Protein AF-A0A538HNI8-F1 (afdb_monomer_lite)

Foldseek 3Di:
DVCLVVVLVCVLVVHDPDDWADDPDPSVVRVVVVQVSCVVVVNDDWFEAEAEDDDDPQQQDPQVVVSVVLVVVSVPGGDYFYEYGARALQCVLVRQQQGQWYKYDDNFWIFIDGLSATDAIEGRVCRSVVRVVVVVVCVVVVVDRDDRPNNVDDSVVRVVVRVPHDYD

pLDDT: mean 87.81, std 10.69, range [49.19, 97.75]

Radius of gyration: 17.54 Å; chains: 1; bounding box: 45×37×45 Å

Structure (mmCIF, N/CA/C/O backbone):
data_AF-A0A538HNI8-F1
#
_entry.id   AF-A0A538HNI8-F1
#
loop_
_atom_site.group_PDB
_atom_site.id
_atom_site.type_symbol
_atom_site.label_atom_id
_atom_site.label_alt_id
_atom_site.label_comp_id
_atom_site.label_asym_id
_atom_site.label_entity_id
_atom_site.label_seq_id
_atom_site.pdbx_PDB_ins_code
_atom_site.Cartn_x
_atom_site.Cartn_y
_atom_site.Cartn_z
_atom_site.occupancy
_atom_site.B_iso_or_equiv
_atom_site.auth_seq_id
_atom_site.auth_comp_id
_atom_site.auth_asym_id
_atom_site.auth_atom_id
_atom_site.pdbx_PDB_model_num
ATOM 1 N N . ILE A 1 1 ? -8.472 13.712 7.876 1.00 93.88 1 ILE A N 1
ATOM 2 C CA . ILE A 1 1 ? -7.361 14.343 8.645 1.00 93.88 1 ILE A CA 1
ATOM 3 C C . ILE A 1 1 ? -7.735 14.595 10.108 1.00 93.88 1 ILE A C 1
ATOM 5 O O . ILE A 1 1 ? -7.213 13.880 10.948 1.00 93.88 1 ILE A O 1
ATOM 9 N N . LYS A 1 2 ? -8.640 15.536 10.445 1.00 95.75 2 LYS A N 1
ATOM 10 C CA . LYS A 1 2 ? -8.984 15.846 11.857 1.00 95.75 2 LYS A CA 1
ATOM 11 C C . LYS A 1 2 ? -9.367 14.608 12.681 1.00 95.75 2 LYS A C 1
ATOM 13 O O . LYS A 1 2 ? -8.846 14.433 13.775 1.00 95.75 2 LYS A O 1
ATOM 18 N N . SER A 1 3 ? -10.214 13.738 12.127 1.00 96.69 3 SER A N 1
ATOM 19 C CA . SER A 1 3 ? -10.626 12.491 12.782 1.00 96.69 3 SER A CA 1
ATOM 20 C C . SER A 1 3 ? -9.440 11.564 13.061 1.00 96.69 3 SER A C 1
ATOM 22 O O . SER A 1 3 ? -9.313 11.081 14.176 1.00 96.69 3 SER A O 1
ATOM 24 N N . ALA A 1 4 ? -8.533 11.387 12.093 1.00 96.94 4 ALA A N 1
ATOM 25 C CA . ALA A 1 4 ? -7.334 10.564 12.254 1.00 96.94 4 ALA A CA 1
ATOM 26 C C . ALA A 1 4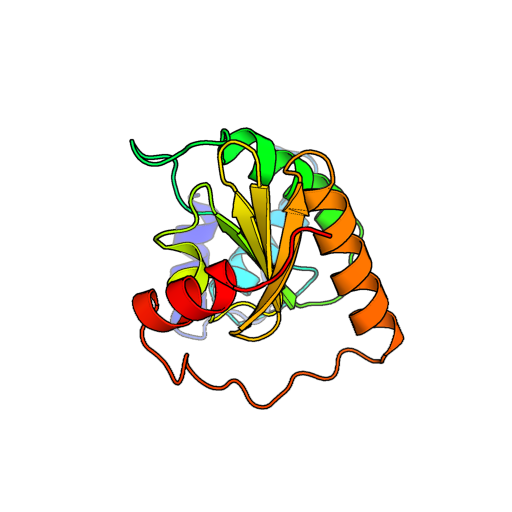 ? -6.397 11.099 13.347 1.00 96.94 4 ALA A C 1
ATOM 28 O O . ALA A 1 4 ? -5.912 10.319 14.153 1.00 96.94 4 ALA A O 1
ATOM 29 N N . VAL A 1 5 ? -6.194 12.420 13.426 1.00 97.38 5 VAL A N 1
ATOM 30 C CA . VAL A 1 5 ? -5.362 13.034 14.477 1.00 97.38 5 VAL A CA 1
ATOM 31 C C . VAL A 1 5 ? -5.996 12.860 15.859 1.00 97.38 5 VAL A C 1
ATOM 33 O O . VAL A 1 5 ? -5.333 12.403 16.784 1.00 97.38 5 VAL A O 1
ATOM 36 N N . GLY A 1 6 ? -7.280 13.207 16.007 1.00 96.56 6 GLY A N 1
ATOM 37 C CA . GLY A 1 6 ? -7.957 13.162 17.305 1.00 96.56 6 GLY A CA 1
ATOM 38 C C . GLY A 1 6 ? -8.155 11.741 17.832 1.00 96.56 6 GLY A C 1
ATOM 39 O O . GLY A 1 6 ? -7.871 11.471 18.994 1.00 96.56 6 GLY A O 1
ATOM 40 N N . MET A 1 7 ? -8.614 10.827 16.974 1.00 97.50 7 MET A N 1
ATOM 41 C CA . MET A 1 7 ? -8.821 9.426 17.349 1.00 97.50 7 MET A CA 1
ATOM 42 C C . MET A 1 7 ? -7.492 8.687 17.469 1.00 97.50 7 MET A C 1
ATOM 44 O O . MET A 1 7 ? -7.312 7.927 18.410 1.00 97.50 7 MET A O 1
ATOM 48 N N . GLY A 1 8 ? -6.548 8.933 16.555 1.00 96.81 8 GLY A N 1
ATOM 49 C CA . GLY A 1 8 ? -5.260 8.249 16.552 1.00 96.81 8 GLY A CA 1
ATOM 50 C C . GLY A 1 8 ? -4.453 8.491 17.823 1.00 96.81 8 GLY A C 1
ATOM 51 O O . GLY A 1 8 ? -3.885 7.546 18.352 1.00 96.81 8 GLY A O 1
ATOM 52 N N . ALA A 1 9 ? -4.475 9.713 18.366 1.00 96.81 9 ALA A N 1
ATOM 53 C CA . ALA A 1 9 ? -3.815 10.017 19.636 1.00 96.81 9 ALA A CA 1
ATOM 54 C C . ALA A 1 9 ? -4.360 9.165 20.799 1.00 96.81 9 ALA A C 1
ATOM 56 O O . ALA A 1 9 ? -3.587 8.548 21.521 1.00 96.81 9 ALA A O 1
ATOM 57 N N . LEU A 1 10 ? -5.688 9.072 20.935 1.00 97.69 10 LEU A N 1
ATOM 58 C CA . LEU A 1 10 ? -6.328 8.262 21.979 1.00 97.69 10 LEU A CA 1
ATOM 59 C C . LEU A 1 10 ? -6.064 6.763 21.787 1.00 97.69 10 LEU A C 1
ATOM 61 O O . LEU A 1 10 ? -5.782 6.054 22.748 1.00 97.69 10 LEU A O 1
ATOM 65 N N . LEU A 1 11 ? -6.131 6.288 20.542 1.00 97.75 11 LEU A N 1
ATOM 66 C CA . LEU A 1 11 ? -5.931 4.878 20.210 1.00 97.75 11 LEU A CA 1
ATOM 67 C C . LEU A 1 11 ? -4.491 4.414 20.475 1.00 97.75 11 LEU A C 1
ATOM 69 O O . LEU A 1 11 ? -4.301 3.288 20.926 1.00 97.75 11 LEU A O 1
ATOM 73 N N . VAL A 1 12 ? -3.487 5.272 20.249 1.00 96.31 12 VAL A N 1
ATOM 74 C CA . VAL A 1 12 ? -2.081 4.989 20.605 1.00 96.31 12 VAL A CA 1
ATOM 75 C C . VAL A 1 12 ? -1.904 4.838 22.118 1.00 96.31 12 VAL A C 1
ATOM 77 O O . VAL A 1 12 ? -1.152 3.969 22.555 1.00 96.31 12 VAL A O 1
ATOM 80 N N . ASP A 1 13 ? -2.646 5.611 22.914 1.00 96.94 13 ASP A N 1
ATOM 81 C CA . ASP A 1 13 ? -2.673 5.492 24.378 1.00 96.94 13 ASP A CA 1
ATOM 82 C C . ASP A 1 13 ? -3.519 4.296 24.870 1.00 96.94 13 ASP A C 1
ATOM 84 O O . ASP A 1 13 ? -3.675 4.086 26.074 1.00 96.94 13 ASP A O 1
ATOM 88 N N . GLY A 1 14 ? -4.077 3.495 23.953 1.00 96.50 14 GLY A N 1
ATOM 89 C CA . GLY A 1 14 ? -4.913 2.337 24.268 1.00 96.50 14 GLY A CA 1
ATOM 90 C C . GLY A 1 14 ? -6.344 2.690 24.686 1.00 96.50 14 GLY A C 1
ATOM 91 O O . GLY A 1 14 ? -7.007 1.881 25.333 1.00 96.50 14 GLY A O 1
ATOM 92 N N . ILE A 1 15 ? -6.832 3.886 24.343 1.00 97.75 15 ILE A N 1
ATOM 93 C CA . ILE A 1 15 ? -8.168 4.372 24.705 1.00 97.75 15 ILE A CA 1
ATOM 94 C C . ILE A 1 15 ? -9.119 4.243 23.509 1.00 97.75 15 ILE A C 1
ATOM 96 O O . ILE A 1 15 ? -8.999 4.966 22.519 1.00 97.75 15 ILE A O 1
ATOM 100 N N . GLY A 1 16 ? -10.128 3.378 23.648 1.00 96.06 16 GLY A N 1
ATOM 101 C CA . GLY A 1 16 ? -11.255 3.259 22.720 1.00 96.06 16 GLY A CA 1
ATOM 102 C C . GLY A 1 16 ? -11.564 1.817 22.318 1.00 96.06 16 GLY A C 1
ATOM 103 O O . GLY A 1 16 ? -10.770 1.169 21.647 1.00 96.06 16 GLY A O 1
ATOM 104 N N . ASP A 1 17 ? -12.759 1.340 22.668 1.00 96.38 17 ASP A N 1
ATOM 105 C CA . ASP A 1 17 ? -13.228 -0.017 22.333 1.00 96.38 17 ASP A CA 1
ATOM 106 C C . ASP A 1 17 ? -14.030 -0.070 21.022 1.00 96.38 17 ASP A C 1
ATOM 108 O O . ASP A 1 17 ? -14.197 -1.118 20.397 1.00 96.38 17 ASP A O 1
ATOM 112 N N . THR A 1 18 ? -14.564 1.078 20.607 1.00 96.25 18 THR A N 1
ATOM 113 C CA . THR A 1 18 ? -15.316 1.259 19.367 1.00 96.25 18 THR A CA 1
ATOM 114 C C . THR A 1 18 ? -15.126 2.682 18.861 1.00 96.25 18 THR A C 1
ATOM 116 O O . THR A 1 18 ? -14.896 3.607 19.642 1.00 96.25 18 THR A O 1
ATOM 119 N N . MET A 1 19 ? -15.226 2.876 17.549 1.00 95.44 19 MET A N 1
ATOM 120 C CA . MET A 1 19 ? -15.087 4.190 16.936 1.00 95.44 19 MET A CA 1
ATOM 121 C C . MET A 1 19 ? -16.086 4.378 15.803 1.00 95.44 19 MET A C 1
ATOM 123 O O . MET A 1 19 ? -16.498 3.432 15.134 1.00 95.44 19 MET A O 1
ATOM 127 N N . ARG A 1 20 ? -16.422 5.639 15.555 1.00 96.81 20 ARG A N 1
ATOM 128 C CA . ARG A 1 20 ? -17.132 6.082 14.362 1.00 96.81 20 ARG A CA 1
ATOM 129 C C . ARG A 1 20 ? -16.448 7.338 13.851 1.00 96.81 20 ARG A C 1
ATOM 131 O O . ARG A 1 20 ? -16.254 8.281 14.613 1.00 96.81 20 ARG A O 1
ATOM 138 N N . VAL A 1 21 ? -16.110 7.357 12.568 1.00 97.56 21 VAL A N 1
ATOM 139 C CA . VAL A 1 21 ? -15.633 8.566 11.895 1.00 97.56 21 VAL A CA 1
ATOM 140 C C . VAL A 1 21 ? -16.846 9.339 11.400 1.00 97.56 21 VAL A C 1
ATOM 142 O O . VAL A 1 21 ? -17.727 8.737 10.813 1.00 97.56 21 VAL A O 1
ATOM 145 N N . SER A 1 22 ? -16.889 10.650 11.623 1.00 96.62 22 SER A N 1
ATOM 146 C CA . SER A 1 22 ? -17.960 11.505 11.098 1.00 96.62 22 SER A CA 1
ATOM 147 C C . SER A 1 22 ? -17.451 12.293 9.897 1.00 96.62 22 SER A C 1
ATOM 149 O O . SER A 1 22 ? -16.540 13.115 10.054 1.00 96.62 22 SER A O 1
ATOM 151 N N . LEU A 1 23 ? -18.028 12.059 8.718 1.00 96.50 23 LEU A N 1
ATOM 152 C CA . LEU A 1 23 ? -17.679 12.753 7.474 1.00 96.50 23 LEU A CA 1
ATOM 153 C C . LEU A 1 23 ? -18.924 13.360 6.826 1.00 96.50 23 LEU A C 1
ATOM 155 O O . LEU A 1 23 ? -20.012 12.800 6.885 1.00 96.50 23 LEU A O 1
ATOM 159 N N . THR A 1 24 ? -18.758 14.485 6.132 1.00 96.25 24 THR A N 1
ATOM 160 C CA . THR A 1 24 ? -19.789 15.010 5.221 1.00 96.25 24 THR A CA 1
ATOM 161 C C . THR A 1 24 ? -19.647 14.326 3.858 1.00 96.25 24 THR A C 1
ATOM 163 O O . THR A 1 24 ? -19.276 14.959 2.872 1.00 96.25 24 THR A O 1
ATOM 166 N N . ALA A 1 25 ? -19.847 13.009 3.832 1.00 95.00 25 ALA A N 1
ATOM 167 C CA . ALA A 1 25 ? -19.699 12.142 2.664 1.00 95.00 25 ALA A CA 1
ATOM 168 C C . ALA A 1 25 ? -20.647 10.935 2.783 1.00 95.00 25 ALA A C 1
ATOM 170 O O . ALA A 1 25 ? -21.416 10.838 3.740 1.00 95.00 25 ALA A O 1
ATOM 171 N N . ASP A 1 26 ? -20.594 10.020 1.815 1.00 96.69 26 ASP A N 1
ATOM 172 C CA . ASP A 1 26 ? -21.306 8.747 1.917 1.00 96.69 26 ASP A CA 1
ATOM 173 C C . ASP A 1 26 ? -20.875 7.984 3.195 1.00 96.69 26 ASP A C 1
ATOM 175 O O . ASP A 1 26 ? -19.676 7.927 3.487 1.00 96.69 26 ASP A O 1
ATOM 179 N N . PRO A 1 27 ? -21.802 7.384 3.968 1.00 95.62 27 PRO A N 1
ATOM 180 C CA . PRO A 1 27 ? -21.465 6.635 5.182 1.00 95.62 27 PRO A CA 1
ATOM 181 C C . PRO A 1 27 ? -20.458 5.494 4.969 1.00 95.62 27 PRO A C 1
ATOM 183 O O . PRO A 1 27 ? -19.740 5.121 5.896 1.00 95.62 27 PRO A O 1
ATOM 186 N N . VAL A 1 28 ? -20.361 4.939 3.758 1.00 94.75 28 VAL A N 1
ATOM 187 C CA . VAL A 1 28 ? -19.347 3.936 3.409 1.00 94.75 28 VAL A CA 1
ATOM 188 C C . VAL A 1 28 ? -17.932 4.512 3.541 1.00 94.75 28 VAL A C 1
ATOM 190 O O . VAL A 1 28 ? -17.023 3.806 3.984 1.00 94.75 28 VAL A O 1
ATOM 193 N N . GLU A 1 29 ? -17.737 5.800 3.249 1.00 94.75 29 GLU A N 1
ATOM 194 C CA . GLU A 1 29 ? -16.449 6.485 3.414 1.00 94.75 29 GLU A CA 1
ATOM 195 C C . GLU A 1 29 ? -16.070 6.666 4.893 1.00 94.75 29 GLU A C 1
ATOM 197 O O . GLU A 1 29 ? -14.883 6.636 5.234 1.00 94.75 29 GLU A O 1
ATOM 202 N N . GLU A 1 30 ? -17.053 6.778 5.800 1.00 96.75 30 GLU A N 1
ATOM 203 C CA . GLU A 1 30 ? -16.806 6.759 7.253 1.00 96.75 30 GLU A CA 1
ATOM 204 C C . GLU A 1 30 ? -16.183 5.421 7.673 1.00 96.75 30 GLU A C 1
ATOM 206 O O . GLU A 1 30 ? -15.194 5.393 8.412 1.00 96.75 30 GLU A O 1
ATOM 211 N N . VAL A 1 31 ? -16.727 4.312 7.159 1.00 94.31 31 VAL A N 1
ATOM 212 C CA . VAL A 1 31 ? -16.242 2.955 7.448 1.00 94.31 31 VAL A CA 1
ATOM 213 C C . VAL A 1 31 ? -14.840 2.750 6.883 1.00 94.31 31 VAL A C 1
ATOM 215 O O . VAL A 1 31 ? -13.964 2.281 7.610 1.00 94.31 31 VAL A O 1
ATOM 218 N N . LYS A 1 32 ? -14.601 3.134 5.622 1.00 91.75 32 LYS A N 1
ATOM 219 C CA . LYS A 1 32 ? -13.267 3.064 5.003 1.00 91.75 32 LYS A CA 1
ATOM 220 C C . LYS A 1 32 ? -12.242 3.841 5.827 1.00 91.75 32 LYS A C 1
ATOM 222 O O . LYS A 1 32 ? -11.234 3.279 6.240 1.00 91.75 32 LYS A O 1
ATOM 227 N N . THR A 1 33 ? -12.551 5.093 6.166 1.00 95.06 33 THR A N 1
ATOM 228 C CA . THR A 1 33 ? -11.650 5.949 6.952 1.00 95.06 33 THR A CA 1
ATOM 229 C C . THR A 1 33 ? -11.364 5.372 8.341 1.00 95.06 33 THR A C 1
ATOM 231 O O . THR A 1 33 ? -10.234 5.466 8.815 1.00 95.06 33 THR A O 1
ATOM 234 N N . ALA A 1 34 ? -12.355 4.765 9.003 1.00 95.75 34 ALA A N 1
ATOM 235 C CA . ALA A 1 34 ? -12.154 4.125 10.304 1.00 95.75 34 ALA A CA 1
ATOM 236 C C . ALA A 1 34 ? -11.148 2.966 10.218 1.00 95.75 34 ALA A C 1
ATOM 238 O O . ALA A 1 34 ? -10.234 2.883 11.038 1.00 95.75 34 ALA A O 1
ATOM 239 N N . PHE A 1 35 ? -11.283 2.105 9.204 1.00 93.62 35 PHE A N 1
ATOM 240 C CA . PHE A 1 35 ? -10.342 1.008 8.979 1.00 93.62 35 PHE A CA 1
ATOM 241 C C . PHE A 1 35 ? -8.944 1.507 8.612 1.00 93.62 35 PHE A C 1
ATOM 243 O O . PHE A 1 35 ? -7.980 0.955 9.128 1.00 93.62 3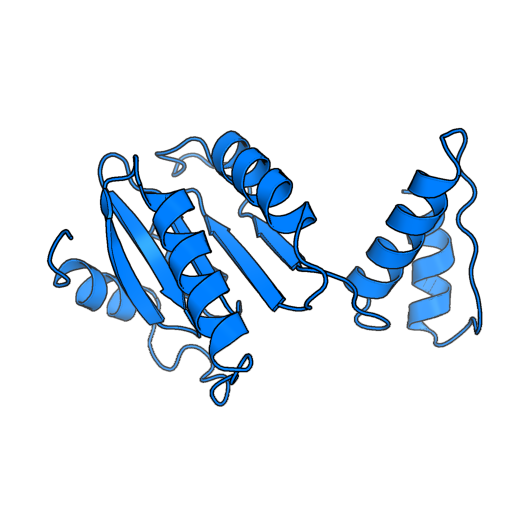5 PHE A O 1
ATOM 250 N N . GLU A 1 36 ? -8.818 2.566 7.811 1.00 92.75 36 GLU A N 1
ATOM 251 C CA . GLU A 1 36 ? -7.508 3.137 7.470 1.00 92.75 36 GLU A CA 1
ATOM 252 C C . GLU A 1 36 ? -6.785 3.728 8.692 1.00 92.75 36 GLU A C 1
ATOM 254 O O . GLU A 1 36 ? -5.580 3.537 8.843 1.00 92.75 36 GLU A O 1
ATOM 259 N N . ILE A 1 37 ? -7.504 4.359 9.631 1.00 95.44 37 ILE A N 1
ATOM 260 C CA . ILE A 1 37 ? -6.913 4.815 10.906 1.00 95.44 37 ILE A CA 1
ATOM 261 C C . ILE A 1 37 ? -6.403 3.622 11.722 1.00 95.44 37 ILE A C 1
ATOM 263 O O . ILE A 1 37 ? -5.270 3.637 12.198 1.00 95.44 37 ILE A O 1
ATOM 267 N N . LEU A 1 38 ? -7.224 2.581 11.884 1.00 94.69 38 LEU A N 1
ATOM 268 C CA . LEU A 1 38 ? -6.849 1.403 12.670 1.00 94.69 38 LEU A CA 1
ATOM 269 C C . LEU A 1 38 ? -5.691 0.622 12.032 1.00 94.69 38 LEU A C 1
ATOM 271 O O . LEU A 1 38 ? -4.821 0.135 12.753 1.00 94.69 38 LEU A O 1
ATOM 275 N N . LYS A 1 39 ? -5.672 0.534 10.699 1.00 90.81 39 LYS A N 1
ATOM 276 C CA . LYS A 1 39 ? -4.617 -0.094 9.896 1.00 90.81 39 LYS A CA 1
ATOM 277 C C . LYS A 1 39 ? -3.295 0.653 10.040 1.00 90.81 39 LYS A C 1
ATOM 279 O O . LYS A 1 39 ? -2.280 0.024 10.313 1.00 90.81 39 LYS A O 1
ATOM 284 N N . ALA A 1 40 ? -3.313 1.984 9.954 1.00 89.75 40 ALA A N 1
ATOM 285 C CA . ALA A 1 40 ? -2.119 2.813 10.137 1.00 89.75 40 ALA A CA 1
ATOM 286 C C . ALA A 1 40 ? -1.488 2.676 11.537 1.00 89.75 40 ALA A C 1
ATOM 288 O O . ALA A 1 40 ? -0.290 2.895 11.695 1.00 89.75 40 ALA A O 1
ATOM 289 N N . LEU A 1 41 ? -2.285 2.309 12.546 1.00 92.19 41 LEU A N 1
ATOM 290 C CA . LEU A 1 41 ? -1.833 2.070 13.920 1.00 92.19 41 LEU A CA 1
ATOM 291 C C . LEU A 1 41 ? -1.509 0.595 14.216 1.00 92.19 41 LEU A C 1
ATOM 293 O O . LEU A 1 41 ? -1.119 0.278 15.336 1.00 92.19 41 LEU A O 1
ATOM 297 N N . GLY A 1 42 ? -1.704 -0.314 13.254 1.00 89.38 42 GLY A N 1
ATOM 298 C CA . GLY A 1 42 ? -1.520 -1.755 13.460 1.00 89.38 42 GLY A CA 1
ATOM 299 C C . GLY A 1 42 ? -2.530 -2.388 14.428 1.00 89.38 42 GLY A C 1
ATOM 300 O O . GLY A 1 42 ? -2.259 -3.441 14.996 1.00 89.38 42 GLY A O 1
ATOM 301 N N . LEU A 1 43 ? -3.687 -1.751 14.652 1.00 92.31 43 LEU A N 1
ATOM 302 C CA . LEU A 1 43 ? -4.710 -2.226 15.596 1.00 92.31 43 LEU A CA 1
ATOM 303 C C . LEU A 1 43 ? -5.715 -3.180 14.944 1.00 92.31 43 LEU A C 1
ATOM 305 O O . LEU A 1 43 ? -6.224 -4.096 15.592 1.00 92.31 43 LEU A O 1
ATOM 309 N N . ARG A 1 44 ? -6.046 -2.951 13.668 1.00 90.75 44 ARG A N 1
ATOM 310 C CA . ARG A 1 44 ? -6.936 -3.809 12.873 1.00 90.75 44 ARG A CA 1
ATOM 311 C C . ARG A 1 44 ? -6.526 -3.783 11.413 1.00 90.75 44 ARG A C 1
ATOM 313 O O . ARG A 1 44 ? -6.175 -2.740 10.879 1.00 90.75 44 ARG A O 1
ATOM 320 N N . GLU A 1 45 ? -6.688 -4.920 10.755 1.00 83.75 45 GLU A N 1
ATOM 321 C CA . GLU A 1 45 ? -6.318 -5.108 9.358 1.00 83.75 45 GLU A CA 1
ATOM 322 C C . GLU A 1 45 ? -7.543 -5.520 8.534 1.00 83.75 45 GLU A C 1
ATOM 324 O O . GLU A 1 45 ? -8.360 -6.341 8.963 1.00 83.75 45 GLU A O 1
ATOM 329 N N . ARG A 1 46 ? -7.683 -4.931 7.344 1.00 86.88 46 ARG A N 1
ATOM 330 C CA . ARG A 1 46 ? -8.650 -5.337 6.320 1.00 86.88 46 ARG A CA 1
ATOM 331 C C . ARG A 1 46 ? -8.095 -4.991 4.944 1.00 86.88 46 ARG A C 1
ATOM 333 O O . ARG A 1 46 ? -7.758 -3.831 4.702 1.00 86.88 46 ARG A O 1
ATOM 340 N N . GLY A 1 47 ? -8.049 -5.984 4.060 1.00 90.94 47 GLY A N 1
ATOM 341 C CA . GLY A 1 47 ? -7.485 -5.833 2.725 1.00 90.94 47 GLY A CA 1
ATOM 342 C C . GLY A 1 47 ? -5.987 -5.487 2.720 1.00 90.94 47 GLY A C 1
ATOM 343 O O . GLY A 1 47 ? -5.360 -5.361 3.786 1.00 90.94 47 GLY A O 1
ATOM 344 N N . PRO A 1 48 ? -5.413 -5.309 1.522 1.00 92.94 48 PRO A N 1
ATOM 345 C CA . PRO A 1 48 ? -3.999 -5.021 1.357 1.00 92.94 48 PRO A CA 1
ATOM 346 C C . PRO A 1 48 ? -3.604 -3.648 1.902 1.00 92.94 48 PRO A C 1
ATOM 348 O O . PRO A 1 48 ? -4.433 -2.744 2.050 1.00 92.94 48 PRO A O 1
ATOM 351 N N . VAL A 1 49 ? -2.317 -3.484 2.183 1.00 90.56 49 VAL A N 1
ATOM 352 C CA . VAL A 1 49 ? -1.676 -2.196 2.464 1.00 90.56 49 VAL A CA 1
ATOM 353 C C . VAL A 1 49 ? -0.751 -1.889 1.300 1.00 90.56 49 VAL A C 1
ATOM 355 O O . VAL A 1 49 ? 0.176 -2.652 1.041 1.00 90.56 49 VAL A O 1
ATOM 358 N N . MET A 1 50 ? -0.990 -0.781 0.604 1.00 91.81 50 MET A N 1
ATOM 359 C CA . MET A 1 50 ? -0.067 -0.308 -0.421 1.00 91.81 50 MET A CA 1
ATOM 360 C C . MET A 1 50 ? 0.920 0.690 0.186 1.00 91.81 50 MET A C 1
ATOM 362 O O . MET A 1 50 ? 0.525 1.633 0.870 1.00 91.81 50 MET A O 1
ATOM 366 N N . ILE A 1 51 ? 2.202 0.496 -0.098 1.00 90.06 51 ILE A N 1
ATOM 367 C CA . ILE A 1 51 ? 3.293 1.399 0.263 1.00 90.06 51 ILE A CA 1
ATOM 368 C C . ILE A 1 51 ? 3.882 1.911 -1.046 1.00 90.06 51 ILE A C 1
ATOM 370 O O . ILE A 1 51 ? 4.470 1.146 -1.802 1.00 90.06 51 ILE A O 1
ATOM 374 N N . ALA A 1 52 ? 3.722 3.194 -1.347 1.00 90.81 52 ALA A N 1
ATOM 375 C CA . ALA A 1 52 ? 4.269 3.782 -2.566 1.00 90.81 52 ALA A CA 1
ATOM 376 C C . ALA A 1 52 ? 5.391 4.768 -2.235 1.00 90.81 52 ALA A C 1
ATOM 378 O O . ALA A 1 52 ? 5.267 5.552 -1.289 1.00 90.81 52 ALA A O 1
ATOM 379 N N . CYS A 1 53 ? 6.473 4.771 -3.020 1.00 88.94 53 CYS A N 1
ATOM 380 C CA . CYS A 1 53 ? 7.474 5.825 -2.872 1.00 88.94 53 CYS A CA 1
ATOM 381 C C . CYS A 1 53 ? 6.913 7.160 -3.388 1.00 88.94 53 CYS A C 1
ATOM 383 O O . CYS A 1 53 ? 6.173 7.183 -4.378 1.00 88.94 53 CYS A O 1
ATOM 385 N N . PRO A 1 54 ? 7.306 8.299 -2.796 1.00 87.19 54 PRO A N 1
ATOM 386 C CA . PRO A 1 54 ? 7.013 9.589 -3.401 1.00 87.19 54 PRO A CA 1
ATOM 387 C C . PRO A 1 54 ? 7.699 9.701 -4.771 1.00 87.19 54 PRO A C 1
ATOM 389 O O . PRO A 1 54 ? 8.780 9.147 -4.995 1.00 87.19 54 PRO A O 1
ATOM 392 N N . SER A 1 55 ? 7.107 10.469 -5.688 1.00 85.75 55 SER A N 1
ATOM 393 C CA . SER A 1 55 ? 7.790 10.826 -6.935 1.00 85.75 55 SER A CA 1
ATOM 394 C C . SER A 1 55 ? 9.055 11.634 -6.626 1.00 85.75 55 SER A C 1
ATOM 396 O O . SER A 1 55 ? 9.038 12.524 -5.772 1.00 85.75 55 SER A O 1
ATOM 398 N N . CYS A 1 56 ? 10.145 11.376 -7.344 1.00 87.56 56 CYS A N 1
ATOM 399 C CA . CYS A 1 56 ? 11.392 12.134 -7.229 1.00 87.56 56 CYS A CA 1
ATOM 400 C C . CYS A 1 56 ? 12.098 12.216 -8.590 1.00 87.56 56 CYS A C 1
ATOM 402 O O . CYS A 1 56 ? 11.650 11.613 -9.559 1.00 87.56 56 CYS A O 1
ATOM 404 N N . GLY A 1 57 ? 13.247 12.895 -8.679 1.00 85.38 57 GLY A N 1
ATOM 405 C CA . GLY A 1 57 ? 14.017 12.993 -9.933 1.00 85.38 57 GLY A CA 1
ATOM 406 C C . GLY A 1 57 ? 14.578 11.666 -10.471 1.00 85.38 57 GLY A C 1
ATOM 407 O O . GLY A 1 57 ? 15.214 11.660 -11.520 1.00 85.38 57 GLY A O 1
ATOM 408 N N . ARG A 1 58 ? 14.383 10.552 -9.751 1.00 85.12 58 ARG A N 1
ATOM 409 C CA . ARG A 1 58 ? 14.733 9.190 -10.188 1.00 85.12 58 ARG A CA 1
ATOM 410 C C . ARG A 1 58 ? 13.530 8.406 -10.707 1.00 85.12 58 ARG A C 1
ATOM 412 O O . ARG A 1 58 ? 13.713 7.254 -11.090 1.00 85.12 58 ARG A O 1
ATOM 419 N N . ASP A 1 59 ? 12.334 8.985 -10.669 1.00 85.25 59 ASP A N 1
ATOM 420 C CA . ASP A 1 59 ? 11.140 8.353 -11.212 1.00 85.25 59 ASP A CA 1
ATOM 421 C C . ASP A 1 59 ? 11.282 8.224 -12.731 1.00 85.25 59 ASP A C 1
ATOM 423 O O . ASP A 1 59 ? 11.359 9.219 -13.452 1.00 85.25 59 ASP A O 1
ATOM 427 N N . ASN A 1 60 ? 11.371 6.981 -13.200 1.00 76.75 60 ASN A N 1
ATOM 428 C CA . ASN A 1 60 ? 11.545 6.676 -14.617 1.00 76.75 60 ASN A CA 1
ATOM 429 C C . ASN A 1 60 ? 10.250 6.203 -15.282 1.00 76.75 60 ASN A C 1
ATOM 431 O O . ASN A 1 60 ? 10.259 5.983 -16.492 1.00 76.75 60 ASN A O 1
ATOM 435 N N . VAL A 1 61 ? 9.179 6.003 -14.508 1.00 83.88 61 VAL A N 1
ATOM 436 C CA . VAL A 1 61 ? 7.970 5.291 -14.957 1.00 83.88 61 VAL A CA 1
ATOM 437 C C . VAL A 1 61 ? 6.666 6.013 -14.632 1.00 83.88 61 VAL A C 1
ATOM 439 O O . VAL A 1 61 ? 5.611 5.569 -15.070 1.00 83.88 61 VAL A O 1
ATOM 442 N N . GLY A 1 62 ? 6.717 7.111 -13.876 1.00 88.62 62 GLY A N 1
ATOM 443 C CA . GLY A 1 62 ? 5.521 7.790 -13.392 1.00 88.62 62 GLY A CA 1
ATOM 444 C C . GLY A 1 62 ? 4.875 6.993 -12.265 1.00 88.62 62 GLY A C 1
ATOM 445 O O . GLY A 1 62 ? 3.799 6.418 -12.433 1.00 88.62 62 GLY A O 1
ATOM 446 N N . VAL A 1 63 ? 5.525 6.966 -11.097 1.00 90.81 63 VAL A N 1
ATOM 447 C CA . VAL A 1 63 ? 5.092 6.153 -9.945 1.00 90.81 63 VAL A CA 1
ATOM 448 C C . VAL A 1 63 ? 3.660 6.448 -9.510 1.00 90.81 63 VAL A C 1
ATOM 450 O O . VAL A 1 63 ? 2.971 5.542 -9.062 1.00 90.81 63 VAL A O 1
ATOM 453 N N . GLN A 1 64 ? 3.187 7.684 -9.690 1.00 92.19 64 GLN A N 1
ATOM 454 C CA . GLN A 1 64 ? 1.813 8.056 -9.361 1.00 92.19 64 GLN A CA 1
ATOM 455 C C . GLN A 1 64 ? 0.798 7.200 -10.135 1.00 92.19 64 GLN A C 1
ATOM 457 O O . GLN A 1 64 ? -0.067 6.578 -9.530 1.00 92.19 64 GLN A O 1
ATOM 462 N N . GLN A 1 65 ? 0.939 7.117 -11.459 1.00 91.94 65 GLN A N 1
ATOM 463 C CA . GLN A 1 65 ? 0.023 6.350 -12.314 1.00 91.94 65 GLN A CA 1
ATOM 464 C C . GLN A 1 65 ? 0.146 4.848 -12.045 1.00 91.94 65 GLN A C 1
ATOM 466 O O . GLN A 1 65 ? -0.837 4.111 -12.099 1.00 91.94 65 GLN A O 1
ATOM 471 N N . LEU A 1 66 ? 1.362 4.386 -11.745 1.00 92.25 66 LEU A N 1
ATOM 472 C CA . LEU A 1 66 ? 1.606 3.003 -11.358 1.00 92.25 66 LEU A CA 1
ATOM 473 C C . LEU A 1 66 ? 0.885 2.659 -10.045 1.00 92.25 66 LEU A C 1
ATOM 475 O O . LEU A 1 66 ? 0.216 1.631 -9.973 1.00 92.25 66 LEU A O 1
ATOM 479 N N . ALA A 1 67 ? 0.990 3.528 -9.038 1.00 94.06 67 ALA A N 1
ATOM 480 C CA . ALA A 1 67 ? 0.344 3.363 -7.742 1.00 94.06 67 ALA A CA 1
ATOM 481 C C . ALA A 1 67 ? -1.183 3.386 -7.862 1.00 94.06 67 ALA A C 1
ATOM 483 O O . ALA A 1 67 ? -1.825 2.482 -7.343 1.00 94.06 67 ALA A O 1
ATOM 484 N N . GLU A 1 68 ? -1.754 4.332 -8.615 1.00 94.88 68 GLU A N 1
ATOM 485 C CA . GLU A 1 68 ? -3.203 4.412 -8.862 1.00 94.88 68 GLU A CA 1
ATOM 486 C C . GLU A 1 68 ? -3.745 3.102 -9.465 1.00 94.88 68 GLU A C 1
ATOM 488 O O . GLU A 1 68 ? -4.712 2.533 -8.962 1.00 94.88 68 GLU A O 1
ATOM 493 N N . ARG A 1 69 ? -3.073 2.560 -10.493 1.00 95.25 69 ARG A N 1
ATOM 494 C CA . ARG A 1 69 ? -3.470 1.294 -11.142 1.00 95.25 69 ARG A CA 1
ATOM 495 C C . ARG A 1 69 ? -3.367 0.085 -10.213 1.00 95.25 69 ARG A C 1
ATOM 497 O O . ARG A 1 69 ? -4.182 -0.833 -10.302 1.00 95.25 69 ARG A O 1
ATOM 504 N N . VAL A 1 70 ? -2.340 0.045 -9.365 1.00 96.38 70 VAL A N 1
ATOM 505 C CA . VAL A 1 70 ? -2.165 -1.039 -8.390 1.00 96.38 70 VAL A CA 1
ATOM 506 C C . VAL A 1 70 ? -3.219 -0.933 -7.289 1.00 96.38 70 VAL A C 1
ATOM 508 O O . VAL A 1 70 ? -3.849 -1.938 -6.971 1.00 96.38 70 VAL A O 1
ATOM 511 N N . GLU A 1 71 ? -3.472 0.263 -6.760 1.00 95.00 71 GLU A N 1
ATOM 512 C CA . GLU A 1 71 ? -4.482 0.523 -5.730 1.00 95.00 71 GLU A CA 1
ATOM 513 C C . GLU A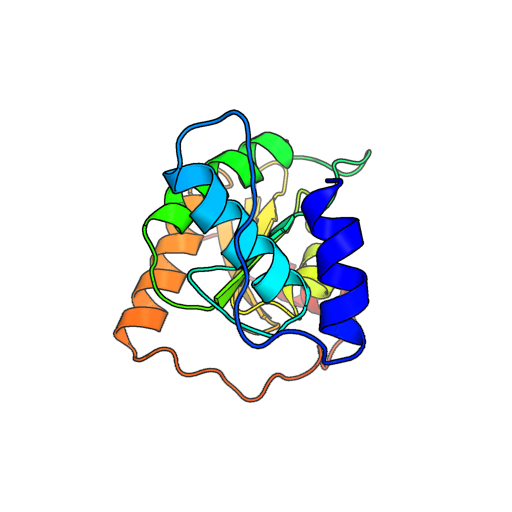 1 71 ? -5.885 0.099 -6.181 1.00 95.00 71 GLU A C 1
ATOM 515 O O . GLU A 1 71 ? -6.577 -0.622 -5.457 1.00 95.00 71 GLU A O 1
ATOM 520 N N . GLU A 1 72 ? -6.272 0.456 -7.410 1.00 95.69 72 GLU A N 1
ATOM 521 C CA . GLU A 1 72 ? -7.562 0.079 -8.000 1.00 95.69 72 GLU A CA 1
ATOM 522 C C . GLU A 1 72 ? -7.769 -1.439 -8.009 1.00 95.69 72 GLU A C 1
ATOM 524 O O . GLU A 1 72 ? -8.844 -1.945 -7.680 1.00 95.69 72 GLU A O 1
ATOM 529 N N . ARG A 1 73 ? -6.719 -2.185 -8.356 1.00 96.12 73 ARG A N 1
ATOM 530 C CA . ARG A 1 73 ? -6.782 -3.642 -8.471 1.00 96.12 73 ARG A CA 1
ATOM 531 C C . ARG A 1 73 ? -6.673 -4.320 -7.096 1.00 96.12 73 ARG A C 1
ATOM 533 O O . ARG A 1 73 ? -7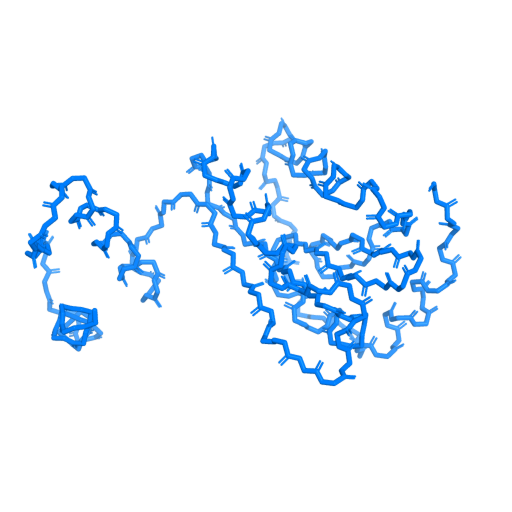.336 -5.331 -6.872 1.00 96.12 73 ARG A O 1
ATOM 540 N N . LEU A 1 74 ? -5.936 -3.734 -6.143 1.00 96.00 74 LEU A N 1
ATOM 541 C CA . LEU A 1 74 ? -5.869 -4.195 -4.746 1.00 96.00 74 LEU A CA 1
ATOM 542 C C . LEU A 1 74 ? -7.207 -4.072 -4.004 1.00 96.00 74 LEU A C 1
ATOM 544 O O . LEU A 1 74 ? -7.466 -4.862 -3.095 1.00 96.00 74 LEU A O 1
ATOM 548 N N . ALA A 1 75 ? -8.084 -3.146 -4.403 1.00 91.69 75 ALA A N 1
ATOM 549 C CA . ALA A 1 75 ? -9.404 -2.977 -3.789 1.00 91.69 75 ALA A CA 1
ATOM 550 C C . ALA A 1 75 ? -10.285 -4.245 -3.852 1.00 91.69 75 ALA A C 1
ATOM 552 O O . ALA A 1 75 ? -11.204 -4.398 -3.043 1.00 91.69 75 ALA A O 1
ATOM 553 N N . GLY A 1 76 ? -10.002 -5.168 -4.781 1.00 93.44 76 GLY A N 1
ATOM 554 C CA . GLY A 1 76 ? -10.696 -6.452 -4.908 1.00 93.44 76 GLY A CA 1
ATOM 555 C C . GLY A 1 76 ? -10.307 -7.511 -3.868 1.00 93.44 76 GLY A C 1
ATOM 556 O O . GLY A 1 76 ? -10.974 -8.542 -3.781 1.00 93.44 76 GLY A O 1
ATOM 557 N N . TYR A 1 77 ? -9.262 -7.280 -3.068 1.00 93.69 77 TYR A N 1
ATOM 558 C CA . TYR A 1 77 ? -8.701 -8.288 -2.170 1.00 93.69 77 TYR A CA 1
ATOM 559 C C . TYR A 1 77 ? -9.179 -8.087 -0.723 1.00 93.69 77 TYR A C 1
ATOM 561 O O . TYR A 1 77 ? -8.956 -7.030 -0.129 1.00 93.69 77 TYR A O 1
ATOM 569 N N . PRO A 1 78 ? -9.818 -9.091 -0.096 1.00 90.38 78 PRO A N 1
ATOM 570 C CA . PRO A 1 78 ? -10.143 -9.036 1.330 1.00 90.38 78 PRO A CA 1
ATOM 571 C C . PRO A 1 78 ? -8.953 -9.376 2.242 1.00 90.38 78 PRO A C 1
ATOM 573 O O . PRO A 1 78 ? -8.968 -9.008 3.420 1.00 90.38 78 PRO A O 1
ATOM 576 N N . GLN A 1 79 ? -7.951 -10.095 1.727 1.00 93.06 79 GLN A N 1
ATOM 577 C CA . GLN A 1 79 ? -6.810 -10.587 2.494 1.00 93.06 79 GLN A CA 1
ATOM 578 C C . GLN A 1 79 ? -5.866 -9.451 2.881 1.00 93.06 79 GLN A C 1
ATOM 580 O O . GLN A 1 79 ? -5.674 -8.496 2.133 1.00 93.06 79 GLN A O 1
ATOM 585 N N . HIS A 1 80 ? -5.250 -9.579 4.052 1.00 90.69 80 HIS A N 1
ATOM 586 C CA . HIS A 1 80 ? -4.247 -8.632 4.508 1.00 90.69 80 HIS A CA 1
ATOM 587 C C . HIS A 1 80 ? -2.841 -9.059 4.070 1.00 90.69 80 HIS A C 1
ATOM 589 O O . HIS A 1 80 ? -2.370 -10.141 4.429 1.00 90.69 80 HIS A O 1
ATOM 595 N N . PHE A 1 81 ? -2.179 -8.200 3.301 1.00 92.06 81 PHE A N 1
ATOM 596 C CA . PHE A 1 81 ? -0.786 -8.316 2.871 1.00 92.06 81 PHE A CA 1
ATOM 597 C C . PHE A 1 81 ? -0.262 -6.943 2.434 1.00 92.06 81 PHE A C 1
ATOM 599 O O . PHE A 1 81 ? -1.046 -6.030 2.165 1.00 92.06 81 PHE A O 1
ATOM 606 N N . GLU A 1 82 ? 1.055 -6.789 2.382 1.00 91.44 82 GLU A N 1
ATOM 607 C CA . GLU A 1 82 ? 1.720 -5.530 2.035 1.00 91.44 82 GLU A CA 1
ATOM 608 C C . GLU A 1 82 ? 2.232 -5.551 0.587 1.00 91.44 82 GLU A C 1
ATOM 610 O O . GLU A 1 82 ? 2.855 -6.525 0.158 1.00 91.44 82 GLU A O 1
ATOM 615 N N . VAL A 1 83 ? 2.001 -4.466 -0.160 1.00 94.12 83 VAL A N 1
ATOM 616 C CA . VAL A 1 83 ? 2.465 -4.294 -1.545 1.00 94.12 83 VAL A CA 1
ATOM 617 C C . VAL A 1 83 ? 3.234 -2.988 -1.693 1.00 94.12 83 VAL A C 1
ATOM 619 O O . VAL A 1 83 ? 2.674 -1.911 -1.496 1.00 94.12 83 VAL A O 1
ATOM 622 N N . ALA A 1 84 ? 4.502 -3.068 -2.091 1.00 92.81 84 ALA A N 1
ATOM 623 C CA . ALA A 1 84 ? 5.335 -1.904 -2.367 1.00 92.81 84 ALA A CA 1
ATOM 624 C C . ALA A 1 84 ? 5.302 -1.499 -3.855 1.00 92.81 84 ALA A C 1
ATOM 626 O O . ALA A 1 84 ? 5.504 -2.333 -4.734 1.00 92.81 84 ALA A O 1
ATOM 627 N N . VAL A 1 85 ? 5.107 -0.215 -4.159 1.00 93.19 85 VAL A N 1
ATOM 628 C CA . VAL A 1 85 ? 5.106 0.328 -5.529 1.00 93.19 85 VAL A CA 1
ATOM 629 C C . VAL A 1 85 ? 6.154 1.428 -5.653 1.00 93.19 85 VAL A C 1
ATOM 631 O O . VAL A 1 85 ? 6.039 2.496 -5.052 1.00 93.19 85 VAL A O 1
ATOM 634 N N . LEU A 1 86 ? 7.195 1.170 -6.444 1.00 90.56 86 LEU A N 1
ATOM 635 C CA . LEU A 1 86 ? 8.391 2.007 -6.489 1.00 90.56 86 LEU A CA 1
ATOM 636 C C . LEU A 1 86 ? 8.664 2.509 -7.912 1.00 90.56 86 LEU A C 1
ATOM 638 O O . LEU A 1 86 ? 8.677 1.745 -8.876 1.00 90.56 86 LEU A O 1
ATOM 642 N N . GLY A 1 87 ? 8.939 3.808 -8.047 1.00 88.19 87 GLY A N 1
ATOM 643 C CA . GLY A 1 87 ? 9.222 4.463 -9.333 1.00 88.19 87 GLY A CA 1
ATOM 644 C C . GLY A 1 87 ? 10.637 4.240 -9.875 1.00 88.19 87 GLY A C 1
ATOM 645 O O . GLY A 1 87 ? 10.965 4.690 -10.974 1.00 88.19 87 GLY A O 1
ATOM 646 N N . CYS A 1 88 ? 11.510 3.598 -9.092 1.00 84.62 88 CYS A N 1
ATOM 647 C CA . CYS A 1 88 ? 12.871 3.281 -9.503 1.00 84.62 88 CYS A CA 1
ATOM 648 C C . CYS A 1 88 ? 13.395 2.008 -8.827 1.00 84.62 88 CYS A C 1
ATOM 650 O O . CYS A 1 88 ? 13.060 1.704 -7.684 1.00 84.62 88 CYS A O 1
ATOM 652 N N . ALA A 1 89 ? 14.306 1.307 -9.502 1.00 76.00 89 ALA A N 1
ATOM 653 C CA . ALA A 1 89 ? 14.958 0.110 -8.968 1.00 76.00 89 ALA A CA 1
ATOM 654 C C . ALA A 1 89 ? 15.973 0.391 -7.838 1.00 76.00 89 ALA A C 1
ATOM 656 O O . ALA A 1 89 ? 16.396 -0.530 -7.153 1.00 76.00 89 ALA A O 1
ATOM 657 N N . VAL A 1 90 ? 16.372 1.651 -7.613 1.00 67.81 90 VAL A N 1
ATOM 658 C CA . VAL A 1 90 ? 17.448 2.001 -6.661 1.00 67.81 90 VAL A CA 1
ATOM 659 C C . VAL A 1 90 ? 17.020 1.776 -5.212 1.00 67.81 90 VAL A C 1
ATOM 661 O O . VAL A 1 90 ? 17.720 1.103 -4.460 1.00 67.81 90 VAL A O 1
ATOM 664 N N . ASN A 1 91 ? 15.859 2.316 -4.841 1.00 65.94 91 ASN A N 1
ATOM 665 C CA . ASN A 1 91 ? 15.250 2.071 -3.534 1.00 65.94 91 ASN A CA 1
ATOM 666 C C . ASN A 1 91 ? 14.419 0.776 -3.523 1.00 65.94 91 ASN A C 1
ATOM 668 O O . ASN A 1 91 ? 14.091 0.275 -2.450 1.00 65.94 91 ASN A O 1
ATOM 672 N N . GLY A 1 92 ? 14.160 0.234 -4.724 1.00 64.44 92 GLY A N 1
ATOM 673 C CA . GLY A 1 92 ? 13.484 -1.024 -5.042 1.00 64.44 92 GLY A CA 1
ATOM 674 C C . GLY A 1 92 ? 13.593 -2.088 -3.951 1.00 64.44 92 GLY A C 1
ATOM 675 O O . GLY A 1 92 ? 12.633 -2.328 -3.230 1.00 64.44 92 GLY A O 1
ATOM 676 N N . PRO A 1 93 ? 14.769 -2.707 -3.783 1.00 65.44 93 PRO A N 1
ATOM 677 C CA . PRO A 1 93 ? 14.914 -3.828 -2.864 1.00 65.44 93 PRO A CA 1
ATOM 678 C C . PRO A 1 93 ? 14.806 -3.456 -1.389 1.00 65.44 93 PRO A C 1
ATOM 680 O O . PRO A 1 93 ? 14.334 -4.280 -0.621 1.00 65.44 93 PRO A O 1
ATOM 683 N N . GLY A 1 94 ? 15.248 -2.258 -0.990 1.00 68.12 94 GLY A N 1
ATOM 684 C CA . GLY A 1 94 ? 15.212 -1.825 0.410 1.00 68.12 94 GLY A CA 1
ATOM 685 C C . GLY A 1 94 ? 13.789 -1.587 0.901 1.00 68.12 94 GLY A C 1
ATOM 686 O O . GLY A 1 94 ? 13.405 -2.116 1.936 1.00 68.12 94 GLY A O 1
ATOM 687 N N . GLU A 1 95 ? 13.011 -0.827 0.129 1.00 68.00 95 GLU A N 1
ATOM 688 C CA . GLU A 1 95 ? 11.631 -0.461 0.471 1.00 68.00 95 GLU A CA 1
ATOM 689 C C . GLU A 1 95 ? 10.638 -1.596 0.151 1.00 68.00 95 GLU A C 1
ATOM 691 O O . GLU A 1 95 ? 9.710 -1.824 0.920 1.00 68.00 95 GLU A O 1
ATOM 696 N N . ALA A 1 96 ? 10.849 -2.367 -0.926 1.00 68.38 96 ALA A N 1
ATOM 697 C CA . ALA A 1 96 ? 10.026 -3.548 -1.227 1.00 68.38 96 ALA A CA 1
ATOM 698 C C . ALA A 1 96 ? 10.423 -4.789 -0.418 1.00 68.38 96 ALA A C 1
ATOM 700 O O . ALA A 1 96 ? 9.710 -5.789 -0.436 1.00 68.38 96 ALA A O 1
ATOM 701 N N . GLY A 1 97 ? 11.569 -4.756 0.266 1.00 68.12 97 GLY A N 1
ATOM 702 C CA . GLY A 1 97 ? 12.075 -5.905 1.004 1.00 68.12 97 GLY A CA 1
ATOM 703 C C . GLY A 1 97 ? 11.299 -6.212 2.284 1.00 68.12 97 GLY A C 1
ATOM 704 O O . GLY A 1 97 ? 11.305 -7.358 2.734 1.00 68.12 97 GLY A O 1
ATOM 705 N N . ASP A 1 98 ? 10.628 -5.202 2.838 1.00 74.75 98 ASP A N 1
ATOM 706 C CA . ASP A 1 98 ? 9.809 -5.318 4.046 1.00 74.75 98 ASP A CA 1
ATOM 707 C C . ASP A 1 98 ? 8.343 -5.686 3.743 1.00 74.75 98 ASP A C 1
ATOM 709 O O . ASP A 1 98 ? 7.653 -6.197 4.628 1.00 74.75 98 ASP A O 1
ATOM 713 N N . ALA A 1 99 ? 7.900 -5.502 2.492 1.00 86.88 99 ALA A N 1
ATOM 714 C CA . ALA A 1 99 ? 6.564 -5.853 2.017 1.00 86.88 99 ALA A CA 1
ATOM 715 C C . ALA A 1 99 ? 6.458 -7.337 1.604 1.00 86.88 99 ALA A C 1
ATOM 717 O O . ALA A 1 99 ? 7.458 -8.006 1.321 1.00 86.88 99 ALA A O 1
ATOM 718 N N . ASP A 1 100 ? 5.231 -7.867 1.540 1.00 90.50 100 ASP A N 1
ATOM 719 C CA . ASP A 1 100 ? 4.995 -9.230 1.046 1.00 90.50 100 ASP A CA 1
ATOM 720 C C . ASP A 1 100 ? 5.290 -9.313 -0.457 1.00 90.50 100 ASP A C 1
ATOM 722 O O . ASP A 1 100 ? 5.982 -10.230 -0.900 1.00 90.50 100 ASP A O 1
ATOM 726 N N . PHE A 1 101 ? 4.837 -8.309 -1.210 1.00 93.12 101 PHE A N 1
ATOM 727 C CA . PHE A 1 101 ? 5.092 -8.153 -2.639 1.00 93.12 101 PHE A CA 1
ATOM 728 C C . PHE A 1 101 ? 5.546 -6.736 -2.961 1.00 93.12 101 PHE A C 1
ATOM 730 O O . PHE A 1 101 ? 5.306 -5.792 -2.210 1.00 93.12 101 PHE A O 1
ATOM 737 N N . GLY A 1 102 ? 6.155 -6.552 -4.124 1.00 92.38 102 GLY A N 1
ATOM 738 C CA . GLY A 1 102 ? 6.364 -5.213 -4.639 1.00 92.38 102 GLY A CA 1
ATOM 739 C C . GLY A 1 102 ? 6.784 -5.172 -6.091 1.00 92.38 102 GLY A C 1
ATOM 740 O O . GLY A 1 102 ? 7.139 -6.185 -6.688 1.00 92.38 102 GLY A O 1
ATOM 741 N N . ILE A 1 103 ? 6.768 -3.973 -6.653 1.00 92.75 103 ILE A N 1
ATOM 742 C CA . ILE A 1 103 ? 7.294 -3.689 -7.981 1.00 92.75 103 ILE A CA 1
ATOM 743 C C . ILE A 1 103 ? 8.199 -2.470 -7.948 1.00 92.75 103 ILE A C 1
ATOM 745 O O . ILE A 1 103 ? 7.944 -1.502 -7.232 1.00 92.75 103 ILE A O 1
ATOM 749 N N . ALA A 1 104 ? 9.241 -2.501 -8.773 1.00 90.56 104 ALA A N 1
ATOM 750 C CA . ALA A 1 104 ? 10.051 -1.331 -9.069 1.00 90.56 104 ALA A CA 1
ATOM 751 C C . ALA A 1 104 ? 10.117 -1.119 -10.578 1.00 90.56 104 ALA A C 1
ATOM 753 O O . ALA A 1 104 ? 10.588 -1.990 -11.313 1.00 90.56 104 ALA A O 1
ATOM 754 N N . GLY A 1 105 ? 9.657 0.044 -11.027 1.00 85.88 105 GLY A N 1
ATOM 755 C CA . GLY A 1 105 ? 9.687 0.415 -12.432 1.00 85.88 105 GLY A CA 1
ATOM 756 C C . GLY A 1 105 ? 11.068 0.878 -12.896 1.00 85.88 105 GLY A C 1
ATOM 757 O O . GLY A 1 105 ? 11.776 1.617 -12.204 1.00 85.88 105 GLY A O 1
ATOM 758 N N . GLY A 1 106 ? 11.443 0.459 -14.097 1.00 84.12 106 GLY A N 1
ATOM 759 C CA . GLY A 1 106 ? 12.524 1.027 -14.894 1.00 84.12 106 GLY A CA 1
ATOM 760 C C . GLY A 1 106 ? 12.000 1.432 -16.271 1.00 84.12 106 GLY A C 1
ATOM 761 O O . GLY A 1 106 ? 10.861 1.133 -16.624 1.00 84.12 106 GLY A O 1
ATOM 762 N N . ARG A 1 107 ? 12.828 2.143 -17.047 1.00 81.94 107 ARG A N 1
ATOM 763 C CA . ARG A 1 107 ? 12.406 2.746 -18.323 1.00 81.94 107 ARG A CA 1
ATOM 764 C C . ARG A 1 107 ? 11.773 1.723 -19.277 1.00 81.94 107 ARG A C 1
ATOM 766 O O . ARG A 1 107 ? 10.685 1.972 -19.773 1.00 81.94 107 ARG A O 1
ATOM 773 N N . ASP A 1 108 ? 12.427 0.577 -19.454 1.00 87.44 108 ASP A N 1
ATOM 774 C CA . ASP A 1 108 ? 11.974 -0.486 -20.366 1.00 87.44 108 ASP A CA 1
ATOM 775 C C . ASP A 1 108 ? 11.666 -1.805 -19.636 1.00 87.44 108 ASP A C 1
ATOM 777 O O . ASP A 1 108 ? 10.934 -2.651 -20.137 1.00 87.44 108 ASP A O 1
ATOM 781 N N . VAL A 1 109 ? 12.234 -1.985 -18.441 1.00 90.12 109 VAL A N 1
ATOM 782 C CA . VAL A 1 109 ? 12.103 -3.204 -17.637 1.00 90.12 109 VAL A CA 1
ATOM 783 C C . VAL A 1 109 ? 11.699 -2.858 -16.216 1.00 90.12 109 VAL A C 1
ATOM 785 O O . VAL A 1 109 ? 12.172 -1.866 -15.657 1.00 90.12 109 VAL A O 1
ATOM 788 N N . GLY A 1 110 ? 10.879 -3.709 -15.616 1.00 91.12 110 GLY A N 1
ATOM 789 C CA . GLY A 1 110 ? 10.496 -3.660 -14.217 1.00 91.12 110 GLY A CA 1
ATOM 790 C C . GLY A 1 110 ? 10.939 -4.906 -13.462 1.00 91.12 110 GLY A C 1
ATOM 791 O O . GLY A 1 110 ? 11.271 -5.942 -14.040 1.00 91.12 110 GLY A O 1
ATOM 792 N N . PHE A 1 111 ? 10.942 -4.791 -12.142 1.00 90.94 111 PHE A N 1
ATOM 793 C CA . PHE A 1 111 ? 11.286 -5.883 -11.241 1.00 90.94 111 PHE A CA 1
ATOM 794 C C . PHE A 1 111 ? 10.101 -6.186 -10.342 1.00 90.94 111 PHE A C 1
ATOM 796 O O . PHE A 1 111 ? 9.551 -5.265 -9.735 1.00 90.94 111 PHE A O 1
ATOM 803 N N . VAL A 1 112 ? 9.751 -7.464 -10.237 1.00 92.12 112 VAL A N 1
ATOM 804 C CA . VAL A 1 112 ? 8.759 -7.970 -9.284 1.00 92.12 112 VAL A CA 1
ATOM 805 C C . VAL A 1 112 ? 9.500 -8.534 -8.081 1.00 92.12 112 VAL A C 1
ATOM 807 O O . VAL A 1 112 ? 10.455 -9.300 -8.227 1.00 92.12 112 VAL A O 1
ATOM 810 N N . TYR A 1 113 ? 9.060 -8.148 -6.892 1.00 88.88 113 TYR A N 1
ATOM 811 C CA . TYR A 1 113 ? 9.616 -8.542 -5.607 1.00 88.88 113 TYR A CA 1
ATOM 812 C C . TYR A 1 113 ? 8.595 -9.375 -4.845 1.00 88.88 113 TYR A C 1
ATOM 814 O O . TYR A 1 113 ? 7.402 -9.075 -4.866 1.00 88.88 113 TYR A O 1
ATOM 822 N N . ALA A 1 114 ? 9.083 -10.383 -4.133 1.00 88.44 114 ALA A N 1
ATOM 823 C CA . ALA A 1 114 ? 8.303 -11.135 -3.166 1.00 88.44 114 ALA A CA 1
ATOM 824 C C . ALA A 1 114 ? 9.188 -11.475 -1.965 1.00 88.44 114 ALA A C 1
ATOM 826 O O . ALA A 1 114 ? 10.307 -11.978 -2.125 1.00 88.44 114 ALA A O 1
ATOM 827 N N . HIS A 1 115 ? 8.696 -11.183 -0.762 1.00 83.88 115 HIS A N 1
ATOM 828 C CA . HIS A 1 115 ? 9.307 -11.566 0.512 1.00 83.88 115 HIS A CA 1
ATOM 829 C C . HIS A 1 115 ? 10.819 -11.276 0.610 1.00 83.88 115 HIS A C 1
ATOM 831 O O . HIS A 1 115 ? 11.626 -12.156 0.939 1.00 83.88 115 HIS A O 1
ATOM 837 N N . GLY A 1 116 ? 11.229 -10.044 0.296 1.00 76.88 116 GLY A N 1
ATOM 838 C CA . GLY A 1 116 ? 12.629 -9.629 0.436 1.00 76.88 116 GLY A CA 1
ATOM 839 C C . GLY A 1 116 ? 13.553 -9.996 -0.727 1.00 76.88 116 GLY A C 1
ATOM 840 O O . GLY A 1 116 ? 14.771 -9.831 -0.605 1.00 76.88 116 GLY A O 1
ATOM 841 N N . ARG A 1 117 ? 13.029 -10.525 -1.841 1.00 81.06 117 ARG A N 1
ATOM 842 C CA . ARG A 1 117 ? 13.830 -10.961 -2.998 1.00 81.06 117 ARG A CA 1
ATOM 843 C C . ARG A 1 117 ? 13.222 -10.497 -4.312 1.00 81.06 117 ARG A C 1
ATOM 845 O O . ARG A 1 117 ? 12.008 -10.367 -4.423 1.00 81.06 117 ARG A O 1
ATOM 852 N N . VAL A 1 118 ? 14.076 -10.297 -5.315 1.00 86.75 118 VAL A N 1
ATOM 853 C CA . VAL A 1 118 ? 13.625 -10.118 -6.700 1.00 86.75 118 VAL A CA 1
ATOM 854 C C . VAL A 1 118 ? 13.222 -11.475 -7.246 1.00 86.75 118 VAL A C 1
ATOM 856 O O . VAL A 1 118 ? 14.033 -12.400 -7.259 1.00 86.75 118 VAL A O 1
ATOM 859 N N . LEU A 1 119 ? 11.969 -11.578 -7.662 1.00 88.19 119 LEU A N 1
ATOM 860 C CA . LEU A 1 119 ? 11.391 -12.792 -8.208 1.00 88.19 119 LEU A CA 1
ATOM 861 C C . LEU A 1 119 ? 11.589 -12.861 -9.721 1.00 88.19 119 LEU A C 1
ATOM 863 O O . LEU A 1 119 ? 12.055 -13.878 -10.226 1.00 88.19 119 LEU A O 1
ATOM 867 N N . LYS A 1 120 ? 11.257 -11.773 -10.425 1.00 90.88 120 LYS A N 1
ATOM 868 C CA . LYS A 1 120 ? 11.301 -11.692 -11.888 1.00 90.88 120 LYS A CA 1
ATOM 869 C C . LYS A 1 120 ? 11.748 -10.322 -12.367 1.00 90.88 120 LYS A C 1
ATOM 871 O O . LYS A 1 120 ? 11.531 -9.303 -11.702 1.00 90.88 120 LYS A O 1
ATOM 876 N N . LYS A 1 121 ? 12.338 -10.322 -13.558 1.00 92.31 121 LYS A N 1
ATOM 877 C CA . LYS A 1 121 ? 12.590 -9.136 -14.367 1.00 92.31 121 LYS A CA 1
ATOM 878 C C . LYS A 1 121 ? 11.720 -9.254 -15.609 1.00 92.31 121 LYS A C 1
ATOM 880 O O . LYS A 1 121 ? 11.912 -10.165 -16.402 1.00 92.31 121 LYS A O 1
ATOM 885 N N . VAL A 1 122 ? 10.791 -8.324 -15.758 1.00 93.81 122 VAL A N 1
ATOM 886 C CA . VAL A 1 122 ? 9.798 -8.336 -16.834 1.00 93.81 122 VAL A CA 1
ATOM 887 C C . VAL A 1 122 ? 9.820 -7.021 -17.587 1.00 93.81 122 VAL A C 1
ATOM 889 O O . VAL A 1 122 ? 10.357 -6.019 -17.107 1.00 93.81 122 VAL A O 1
ATOM 892 N N . SER A 1 123 ? 9.240 -7.009 -18.778 1.00 93.81 123 SER A N 1
ATOM 893 C CA . SER A 1 123 ? 9.006 -5.765 -19.502 1.00 93.81 123 SER A CA 1
ATOM 894 C C . SER A 1 123 ? 7.994 -4.881 -18.750 1.00 93.81 123 SER A C 1
ATOM 896 O O . SER A 1 123 ? 7.093 -5.371 -18.061 1.00 93.81 123 SER A O 1
ATOM 898 N N . SER A 1 124 ? 8.168 -3.558 -18.819 1.00 88.56 124 SER A N 1
ATOM 899 C CA . SER A 1 124 ? 7.366 -2.603 -18.030 1.00 88.56 124 SER A CA 1
ATOM 900 C C . SER A 1 124 ? 5.866 -2.618 -18.365 1.00 88.56 124 SER A C 1
ATOM 902 O O . SER A 1 124 ? 5.051 -2.205 -17.540 1.00 88.56 124 SER A O 1
ATOM 904 N N . ASP A 1 125 ? 5.486 -3.100 -19.547 1.00 90.69 125 ASP A N 1
ATOM 905 C CA . ASP A 1 125 ? 4.101 -3.243 -20.009 1.00 90.69 125 ASP A CA 1
ATOM 906 C C . ASP A 1 125 ? 3.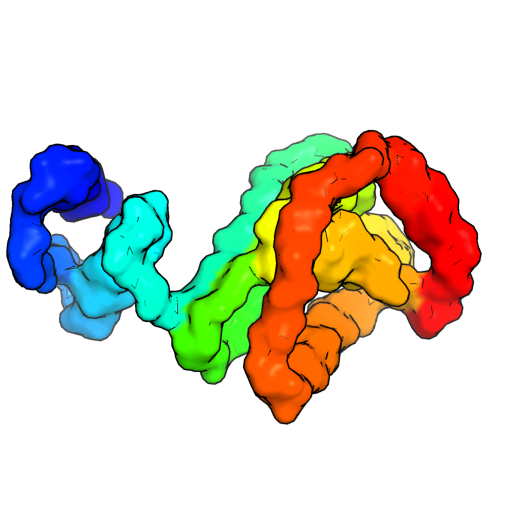321 -4.330 -19.259 1.00 90.69 125 ASP A C 1
ATOM 908 O O . ASP A 1 125 ? 2.140 -4.128 -18.971 1.00 90.69 125 ASP A O 1
ATOM 912 N N . ILE A 1 126 ? 3.980 -5.427 -18.876 1.00 94.12 126 ILE A N 1
ATOM 913 C CA . ILE A 1 126 ? 3.357 -6.547 -18.151 1.00 94.12 126 ILE A CA 1
ATOM 914 C C . ILE A 1 126 ? 3.606 -6.510 -16.637 1.00 94.12 126 ILE A C 1
ATOM 916 O O . ILE A 1 126 ? 3.101 -7.358 -15.909 1.00 94.12 126 ILE A O 1
ATOM 920 N N . LEU A 1 127 ? 4.352 -5.521 -16.132 1.00 93.75 127 LEU A N 1
ATOM 921 C CA . LEU A 1 127 ? 4.803 -5.457 -14.734 1.00 93.75 127 LEU A CA 1
ATOM 922 C C . LEU A 1 127 ? 3.669 -5.577 -13.706 1.00 93.75 127 LEU A C 1
ATOM 924 O O . LEU A 1 127 ? 3.803 -6.284 -12.708 1.00 93.75 127 LEU A O 1
ATOM 928 N N . ILE A 1 128 ? 2.556 -4.877 -13.938 1.00 95.50 128 ILE A N 1
ATOM 929 C CA . ILE A 1 128 ? 1.398 -4.935 -13.040 1.00 95.50 128 ILE A CA 1
ATOM 930 C C . ILE A 1 128 ? 0.714 -6.299 -13.156 1.00 95.50 128 ILE A C 1
ATOM 932 O O . ILE A 1 128 ? 0.331 -6.872 -12.145 1.00 95.50 128 ILE A O 1
ATOM 936 N N . ASP A 1 129 ? 0.557 -6.840 -14.360 1.00 96.81 129 ASP A N 1
ATOM 937 C CA . ASP A 1 129 ? -0.077 -8.149 -14.536 1.00 96.81 129 ASP A CA 1
ATOM 938 C C . ASP A 1 129 ? 0.726 -9.262 -13.868 1.00 96.81 129 ASP A C 1
ATOM 940 O O . ASP A 1 129 ? 0.145 -10.093 -13.172 1.00 96.81 129 ASP A O 1
ATOM 944 N N . GLU A 1 130 ? 2.051 -9.206 -13.971 1.00 96.56 130 GLU A N 1
ATOM 945 C CA . GLU A 1 130 ? 2.931 -10.155 -13.303 1.00 96.56 130 GLU A CA 1
ATOM 946 C C . GLU A 1 130 ? 2.845 -10.046 -11.775 1.00 96.56 130 GLU A C 1
ATOM 948 O O . GLU A 1 130 ? 2.740 -11.062 -11.092 1.00 96.56 130 GLU A O 1
ATOM 953 N N . LEU A 1 131 ? 2.812 -8.827 -11.220 1.00 96.25 131 LEU A N 1
ATOM 954 C CA . LEU A 1 131 ? 2.615 -8.623 -9.779 1.00 96.25 131 LEU A CA 1
ATOM 955 C C . LEU A 1 131 ? 1.358 -9.340 -9.274 1.00 96.25 131 LEU A C 1
ATOM 957 O O . LEU A 1 131 ? 1.401 -10.034 -8.260 1.00 96.25 131 LEU A O 1
ATOM 961 N N . PHE A 1 132 ? 0.236 -9.167 -9.971 1.00 97.56 132 PHE A N 1
ATOM 962 C CA . PHE A 1 132 ? -1.032 -9.750 -9.543 1.00 97.56 132 PHE A CA 1
ATOM 963 C C . PHE A 1 132 ? -1.107 -11.253 -9.796 1.00 97.56 132 PHE A C 1
ATOM 965 O O . PHE A 1 132 ? -1.642 -11.965 -8.954 1.00 97.56 132 PHE A O 1
ATOM 972 N N . HIS A 1 133 ? -0.496 -11.749 -10.874 1.00 97.25 133 HIS A N 1
ATOM 973 C CA . HIS A 1 133 ? -0.332 -13.186 -11.086 1.00 97.25 133 HIS A CA 1
ATOM 974 C C . HIS A 1 133 ? 0.379 -13.854 -9.898 1.00 97.25 133 HIS A C 1
ATOM 976 O O . HIS A 1 133 ? -0.043 -14.905 -9.412 1.00 97.25 133 HIS A O 1
ATOM 982 N N . GLU A 1 134 ? 1.439 -13.217 -9.406 1.00 95.75 134 GLU A N 1
ATOM 983 C CA . GLU A 1 134 ? 2.233 -13.699 -8.279 1.00 95.75 134 GLU A CA 1
ATOM 984 C C . GLU A 1 134 ? 1.478 -13.627 -6.942 1.00 95.75 134 GLU A C 1
ATOM 986 O O . GLU A 1 134 ? 1.510 -14.584 -6.162 1.00 95.75 134 GLU A O 1
ATOM 991 N N . ILE A 1 135 ? 0.731 -12.543 -6.707 1.00 96.44 135 ILE A N 1
ATOM 992 C CA . ILE A 1 135 ? -0.156 -12.400 -5.540 1.00 96.44 135 ILE A CA 1
ATOM 993 C C . ILE A 1 135 ? -1.244 -13.483 -5.548 1.00 96.44 135 ILE A C 1
ATOM 995 O O . ILE A 1 135 ? -1.440 -14.163 -4.539 1.00 96.44 135 ILE A O 1
ATOM 999 N N . ASP A 1 136 ? -1.931 -13.675 -6.676 1.00 97.06 136 ASP A N 1
ATOM 1000 C CA . ASP A 1 136 ? -3.016 -14.651 -6.811 1.00 97.06 136 ASP A CA 1
ATOM 1001 C C . ASP A 1 136 ? -2.521 -16.078 -6.583 1.00 97.06 136 ASP A C 1
ATOM 1003 O O . ASP A 1 136 ? -3.155 -16.855 -5.859 1.00 97.06 136 ASP A O 1
ATOM 1007 N N . ARG A 1 137 ? -1.356 -16.416 -7.150 1.00 96.38 137 ARG A N 1
ATOM 1008 C CA . ARG A 1 137 ? -0.716 -17.716 -6.931 1.00 96.38 137 ARG A CA 1
ATOM 1009 C C . ARG A 1 137 ? -0.430 -17.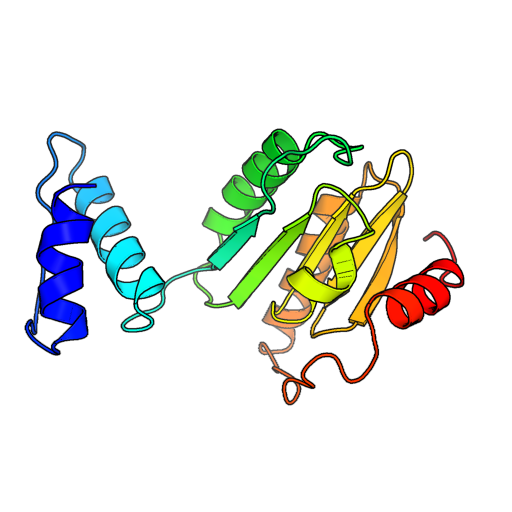944 -5.449 1.00 96.38 137 ARG A C 1
ATOM 1011 O O . ARG A 1 137 ? -0.792 -18.987 -4.909 1.00 96.38 137 ARG A O 1
ATOM 1018 N N . TRP A 1 138 ? 0.157 -16.961 -4.775 1.00 95.38 138 TRP A N 1
ATOM 1019 C CA . TRP A 1 138 ? 0.476 -17.060 -3.352 1.00 95.38 138 TRP A CA 1
ATOM 1020 C C . TRP A 1 138 ? -0.768 -17.162 -2.458 1.00 95.38 138 TRP A C 1
ATOM 1022 O O . TRP A 1 138 ? -0.782 -17.931 -1.492 1.00 95.38 138 TRP A O 1
ATOM 1032 N N . ILE A 1 139 ? -1.841 -16.437 -2.789 1.00 95.25 139 ILE A N 1
ATOM 1033 C CA . ILE A 1 139 ? -3.128 -16.560 -2.093 1.00 95.25 139 ILE A CA 1
ATOM 1034 C C . ILE A 1 139 ? -3.702 -17.970 -2.274 1.00 95.25 139 ILE A C 1
ATOM 1036 O O . ILE A 1 139 ? -4.139 -18.575 -1.292 1.00 95.25 139 ILE A O 1
ATOM 1040 N N . ALA A 1 140 ? -3.660 -18.520 -3.492 1.00 95.94 140 ALA A N 1
ATOM 1041 C CA . ALA A 1 140 ? -4.129 -19.876 -3.783 1.00 95.94 140 ALA A CA 1
ATOM 1042 C C . ALA A 1 140 ? -3.319 -20.960 -3.047 1.00 95.94 140 ALA A C 1
ATOM 1044 O O . ALA A 1 140 ? -3.874 -21.983 -2.646 1.00 95.94 140 ALA A O 1
ATOM 1045 N N . GLU A 1 141 ? -2.031 -20.716 -2.807 1.00 94.75 141 GLU A N 1
ATOM 1046 C CA . GLU A 1 141 ? -1.132 -21.585 -2.033 1.00 94.75 141 GLU A CA 1
ATOM 1047 C C . GLU A 1 141 ? -1.295 -21.442 -0.504 1.00 94.75 141 GLU A C 1
ATOM 1049 O O . GLU A 1 141 ? -0.596 -22.099 0.272 1.00 94.75 141 GLU A O 1
ATOM 1054 N N . GLY A 1 142 ? -2.244 -20.618 -0.045 1.00 93.44 142 GLY A N 1
ATOM 1055 C CA . GLY A 1 142 ? -2.576 -20.464 1.372 1.00 93.44 142 GLY A CA 1
ATOM 1056 C C . GLY A 1 142 ? -1.772 -19.386 2.097 1.00 93.44 142 GLY A C 1
ATOM 1057 O O . GLY A 1 142 ? -1.663 -19.439 3.321 1.00 93.44 142 GLY A O 1
ATOM 1058 N N . MET A 1 143 ? -1.222 -18.411 1.365 1.00 90.69 143 MET A N 1
ATOM 1059 C CA . MET A 1 143 ? -0.532 -17.236 1.912 1.00 90.69 143 MET A CA 1
ATOM 1060 C C . MET A 1 143 ? 0.609 -17.579 2.880 1.00 90.69 143 MET A C 1
ATOM 1062 O O . MET A 1 143 ? 0.763 -16.962 3.940 1.00 90.69 143 MET A O 1
ATOM 1066 N N . GLN A 1 144 ? 1.419 -18.586 2.546 1.00 85.50 144 GLN A N 1
ATOM 1067 C CA . GLN A 1 144 ? 2.556 -18.954 3.384 1.00 85.50 144 GLN A CA 1
ATOM 1068 C C . GLN A 1 144 ? 3.574 -17.812 3.404 1.00 85.50 144 GLN A C 1
ATOM 1070 O O . GLN A 1 144 ? 4.272 -17.563 2.423 1.00 85.50 144 GLN A O 1
ATOM 1075 N N . ARG A 1 145 ? 3.651 -17.101 4.532 1.00 81.38 145 ARG A N 1
ATOM 1076 C CA . ARG A 1 145 ? 4.669 -16.073 4.752 1.00 81.38 145 ARG A CA 1
ATOM 1077 C C . ARG A 1 145 ? 5.965 -16.767 5.172 1.00 81.38 145 ARG A C 1
ATOM 1079 O O . ARG A 1 145 ? 5.988 -17.375 6.247 1.00 81.38 145 ARG A O 1
ATOM 1086 N N . PRO A 1 146 ? 7.049 -16.700 4.380 1.00 72.19 146 PRO A N 1
ATOM 1087 C CA . PRO A 1 146 ? 8.342 -17.162 4.860 1.00 72.19 146 PRO A CA 1
ATOM 1088 C C . PRO A 1 146 ? 8.754 -16.316 6.070 1.00 72.19 146 PRO A C 1
ATOM 1090 O O . PRO A 1 146 ? 8.338 -15.162 6.205 1.00 72.19 146 PRO A O 1
ATOM 1093 N N . THR A 1 147 ? 9.588 -16.866 6.956 1.00 65.56 147 THR A N 1
ATOM 1094 C CA . THR A 1 147 ? 10.196 -16.086 8.041 1.00 65.56 147 THR A CA 1
ATOM 1095 C C . THR A 1 147 ? 10.820 -14.837 7.427 1.00 65.56 147 THR A C 1
ATOM 1097 O O . THR A 1 147 ? 11.737 -14.979 6.616 1.00 65.56 147 THR A O 1
ATOM 1100 N N . ARG A 1 148 ? 10.304 -13.640 7.764 1.00 56.88 148 ARG A N 1
ATOM 1101 C CA . ARG A 1 148 ? 10.792 -12.365 7.217 1.00 56.88 148 ARG A CA 1
ATOM 1102 C C . ARG A 1 148 ? 12.289 -12.274 7.494 1.00 56.88 148 ARG A C 1
ATOM 1104 O O . ARG A 1 148 ? 12.723 -11.949 8.599 1.00 56.88 148 ARG A O 1
ATOM 1111 N N . LEU A 1 149 ? 13.089 -12.593 6.485 1.00 51.38 149 LEU A N 1
ATOM 1112 C CA . LEU A 1 149 ? 14.495 -12.262 6.481 1.00 51.38 149 LEU A CA 1
ATOM 1113 C C . LEU A 1 149 ? 14.501 -10.748 6.296 1.00 51.38 149 LEU A C 1
ATOM 1115 O O . LEU A 1 149 ? 14.338 -10.296 5.166 1.00 51.38 149 LEU A O 1
ATOM 1119 N N . LYS A 1 150 ? 14.661 -9.963 7.380 1.00 50.53 150 LYS A N 1
ATOM 1120 C CA . LYS A 1 150 ? 15.160 -8.579 7.247 1.00 50.53 150 LYS A CA 1
ATOM 1121 C C . LYS A 1 150 ? 16.237 -8.641 6.187 1.00 50.53 150 LYS A C 1
ATOM 1123 O O . LYS A 1 150 ? 17.118 -9.483 6.382 1.00 50.53 150 LYS A O 1
ATOM 1128 N N . MET A 1 151 ? 16.115 -7.864 5.102 1.00 52.00 151 MET A N 1
ATOM 1129 C CA . MET A 1 151 ? 16.993 -7.960 3.933 1.00 52.00 151 MET A CA 1
ATOM 1130 C C . MET A 1 151 ? 18.395 -8.383 4.370 1.00 52.00 151 MET A C 1
ATOM 1132 O O . MET A 1 151 ? 19.158 -7.591 4.919 1.00 52.00 151 MET A O 1
ATOM 1136 N N . ALA A 1 152 ? 18.713 -9.670 4.200 1.00 49.19 152 ALA A N 1
ATOM 1137 C CA . ALA A 1 152 ? 19.955 -10.211 4.750 1.00 49.19 152 ALA A CA 1
ATOM 1138 C C . ALA A 1 152 ? 21.172 -9.639 4.001 1.00 49.19 152 ALA A C 1
ATOM 1140 O O . ALA A 1 152 ? 22.316 -9.818 4.415 1.00 49.19 152 ALA A O 1
ATOM 1141 N N . LYS A 1 153 ? 20.910 -8.960 2.876 1.00 62.72 153 LYS A N 1
ATOM 1142 C CA . LYS A 1 153 ? 21.869 -8.402 1.937 1.00 62.72 153 LYS A CA 1
ATOM 1143 C C . LYS A 1 153 ? 21.608 -6.904 1.732 1.00 62.72 153 LYS A C 1
ATOM 1145 O O . LYS A 1 153 ? 20.452 -6.497 1.665 1.00 62.72 153 LYS A O 1
ATOM 1150 N N . PRO A 1 154 ? 22.656 -6.087 1.543 1.00 70.81 154 PRO A N 1
ATOM 1151 C CA . PRO A 1 154 ? 22.508 -4.694 1.130 1.00 70.81 154 PRO A CA 1
ATOM 1152 C C . PRO A 1 154 ? 21.739 -4.559 -0.197 1.00 70.81 154 PRO A C 1
ATOM 1154 O O . PRO A 1 154 ? 21.949 -5.355 -1.113 1.00 70.81 154 PRO A O 1
ATOM 1157 N N . ALA A 1 155 ? 20.925 -3.506 -0.337 1.00 69.69 155 ALA A N 1
ATOM 1158 C CA . ALA A 1 155 ? 20.140 -3.204 -1.545 1.00 69.69 155 ALA A CA 1
ATOM 1159 C C . ALA A 1 155 ? 20.964 -3.250 -2.848 1.00 69.69 155 ALA A C 1
ATOM 1161 O O . ALA A 1 155 ? 20.515 -3.791 -3.856 1.00 69.69 155 ALA A O 1
ATOM 1162 N N . ALA A 1 156 ? 22.208 -2.763 -2.808 1.00 67.81 156 ALA A N 1
ATOM 1163 C CA . ALA A 1 156 ? 23.120 -2.789 -3.950 1.00 67.81 156 ALA A CA 1
ATOM 1164 C C . ALA A 1 156 ? 23.465 -4.215 -4.423 1.00 67.81 156 ALA A C 1
ATOM 1166 O O . ALA A 1 156 ? 23.539 -4.463 -5.624 1.00 67.81 156 ALA A O 1
ATOM 1167 N N . LEU A 1 157 ? 23.643 -5.160 -3.493 1.00 73.69 157 LEU A N 1
ATOM 1168 C CA . LEU A 1 157 ? 23.940 -6.554 -3.825 1.00 73.69 157 LEU A CA 1
ATOM 1169 C C . LEU A 1 157 ? 22.705 -7.252 -4.404 1.00 73.69 157 LEU A C 1
ATOM 1171 O O . LEU A 1 157 ? 22.820 -7.978 -5.387 1.00 73.69 157 LEU A O 1
ATOM 1175 N N . ALA A 1 158 ? 21.525 -6.976 -3.842 1.00 73.94 158 ALA A N 1
ATOM 1176 C CA . ALA A 1 158 ? 20.262 -7.487 -4.368 1.00 73.94 158 ALA A CA 1
ATOM 1177 C C . ALA A 1 158 ? 20.012 -7.009 -5.810 1.00 73.94 158 ALA A C 1
ATOM 1179 O O . ALA A 1 158 ? 19.595 -7.800 -6.648 1.00 73.94 158 ALA A O 1
ATOM 1180 N N . MET A 1 159 ? 20.327 -5.747 -6.125 1.00 74.31 159 MET A N 1
ATOM 1181 C CA . MET A 1 159 ? 20.233 -5.227 -7.497 1.00 74.31 159 MET A CA 1
ATOM 1182 C C . MET A 1 159 ? 21.277 -5.809 -8.445 1.00 74.31 159 MET A C 1
ATOM 1184 O O . MET A 1 159 ? 20.956 -6.078 -9.601 1.00 74.31 159 MET A O 1
ATOM 1188 N N . ALA A 1 160 ? 22.505 -6.037 -7.979 1.00 76.12 160 ALA A N 1
ATOM 1189 C CA . ALA A 1 160 ? 23.522 -6.705 -8.785 1.00 76.12 160 ALA A CA 1
ATOM 1190 C C . ALA A 1 160 ? 23.076 -8.126 -9.173 1.00 76.12 160 ALA A C 1
ATOM 1192 O O . ALA A 1 160 ? 23.136 -8.487 -10.344 1.00 76.12 160 ALA A O 1
ATOM 1193 N N . GLU A 1 161 ? 22.545 -8.899 -8.223 1.00 78.62 161 GLU A N 1
ATOM 1194 C CA . GLU A 1 161 ? 21.974 -10.225 -8.496 1.00 78.62 161 GLU A CA 1
ATOM 1195 C C . GLU A 1 161 ? 20.751 -10.135 -9.422 1.00 78.62 161 GLU A C 1
ATOM 1197 O O . GLU A 1 161 ? 20.666 -10.870 -10.403 1.00 78.62 161 GLU A O 1
ATOM 1202 N N . ALA A 1 162 ? 19.849 -9.181 -9.180 1.00 77.56 162 ALA A N 1
ATOM 1203 C CA . ALA A 1 162 ? 18.664 -8.965 -10.008 1.00 77.56 162 ALA A CA 1
ATOM 1204 C C . ALA A 1 162 ? 18.995 -8.608 -11.463 1.00 77.56 162 ALA A C 1
ATOM 1206 O O . ALA A 1 162 ? 18.270 -8.988 -12.379 1.00 77.56 162 ALA A O 1
ATOM 1207 N N . SER A 1 163 ? 20.105 -7.901 -11.695 1.00 74.62 163 SER A N 1
ATOM 1208 C CA . SER A 1 163 ? 20.559 -7.559 -13.046 1.00 74.62 163 SER A CA 1
ATOM 1209 C C . SER A 1 163 ? 20.977 -8.777 -13.879 1.00 74.62 163 SER A C 1
ATOM 1211 O O . SER A 1 163 ? 20.978 -8.687 -15.107 1.00 74.62 163 SER A O 1
ATOM 1213 N N . LEU A 1 164 ? 21.287 -9.903 -13.223 1.00 82.50 164 LEU A N 1
ATOM 1214 C CA . LEU A 1 164 ? 21.633 -11.175 -13.862 1.00 82.50 164 LEU A CA 1
ATOM 1215 C C . LEU A 1 164 ? 20.400 -12.023 -14.205 1.00 82.50 164 LEU A C 1
ATOM 1217 O O . LEU A 1 164 ? 20.537 -13.006 -14.932 1.00 82.50 164 LEU A O 1
ATOM 1221 N N . ILE A 1 165 ? 19.215 -11.668 -13.695 1.00 83.38 165 ILE A N 1
ATOM 1222 C CA . ILE A 1 165 ? 17.967 -12.360 -14.025 1.00 83.38 165 ILE A CA 1
ATOM 1223 C C . ILE A 1 165 ? 17.645 -12.074 -15.505 1.00 83.38 165 ILE A C 1
ATOM 1225 O O . ILE A 1 165 ? 17.659 -10.901 -15.913 1.00 83.38 165 ILE A O 1
ATOM 1229 N N . PRO A 1 166 ? 17.403 -13.113 -16.328 1.00 82.81 166 PRO A N 1
ATOM 1230 C CA . PRO A 1 166 ? 16.992 -12.924 -17.714 1.00 82.81 166 PRO A CA 1
ATOM 1231 C C . PRO A 1 166 ? 15.665 -12.159 -17.781 1.00 82.81 166 PRO A C 1
ATOM 1233 O O . PRO A 1 166 ? 14.890 -12.151 -16.832 1.00 82.81 166 PRO A O 1
ATOM 1236 N N . LEU A 1 167 ? 15.451 -11.450 -18.887 1.00 86.25 167 LEU A N 1
ATOM 1237 C CA . LEU A 1 167 ? 14.164 -10.813 -19.144 1.00 86.25 167 LEU A CA 1
ATOM 1238 C C . LEU A 1 167 ? 13.185 -11.906 -19.577 1.00 86.25 167 LEU A C 1
ATOM 1240 O O . LEU A 1 167 ? 13.453 -12.562 -20.587 1.00 86.25 167 LEU A O 1
ATOM 1244 N N . ASP A 1 168 ? 12.123 -12.083 -18.798 1.00 78.56 168 ASP A N 1
ATOM 1245 C CA . ASP A 1 168 ? 11.005 -12.974 -19.123 1.00 78.56 168 ASP A CA 1
ATOM 1246 C C . ASP A 1 168 ? 10.024 -12.308 -20.102 1.00 78.56 168 ASP A C 1
ATOM 1248 O O . ASP A 1 168 ? 9.820 -11.069 -20.000 1.00 78.56 168 ASP A O 1
#

Secondary structure (DSSP, 8-state):
-HHHHHHHHHHHTT--S------SS-HHHHHHHHHHHHHHTTS---S-EEEEPPP-TT-SS-HHHHHHHHHHHHTT--S--EEEEESSTTTHHHHHTSSSEEEEE-SSEEEEEETTEEEEEEETTTHHHHHHHHHHHHHHTT---------SS-HHHHHHHHHTSPB-

Sequence (168 aa):
IKSAVGMGALLVDGIGDTMRVSLTADPVEEVKTAFEILKALGLRERGPVMIACPSCGRDNVGVQQLAERVEERLAGYPQHFEVAVLGCAVNGPGEAGDADFGIAGGRDVGFVYAHGRVLKKVSSDILIDELFHEIDRWIAEGMQRPTRLKMAKPAALAMAEASLIPLD